Protein AF-A0A3S5IUZ5-F1 (afdb_monomer)

pLDDT: mean 94.29, std 2.41, range [84.0, 97.31]

Nearest PDB structures (foldseek):
  9dp6-assembly1_B  TM=7.611E-01  e=2.361E-03  Mycolicibacterium smegmatis
  3eje-assembly1_A  TM=7.435E-01  e=4.110E-03  Escherichia coli K-12
  8jfn-assembly1_B  TM=7.376E-01  e=8.607E-03  Helicobacter pylori
  5h9h-assembly3_C  TM=7.008E-01  e=3.550E-02  Helicobacter pylori P12
  6ztq-assembly1_T  TM=6.751E-01  e=4.015E-02  Mus musculus

Foldseek 3Di:
DQPPVVLVCQLQVDDPVCVVVDDQADFCCPPRVPDPSSLVSSQVCCCVPVVDGDDSVLVVVDTGNNSVSVSSVVD

Structure (mmCIF, N/CA/C/O backbone):
data_AF-A0A3S5IUZ5-F1
#
_entry.id   AF-A0A3S5IUZ5-F1
#
loop_
_atom_site.group_PDB
_atom_site.id
_atom_site.type_symbol
_atom_site.label_atom_id
_atom_site.label_alt_id
_atom_site.label_comp_id
_atom_site.label_asym_id
_atom_site.label_entity_id
_atom_site.label_seq_id
_atom_site.pdbx_PDB_ins_code
_atom_site.Cartn_x
_atom_site.Cartn_y
_atom_site.Cartn_z
_atom_site.occupancy
_atom_site.B_iso_or_equiv
_atom_site.auth_seq_id
_atom_site.auth_comp_id
_atom_site.auth_asym_id
_atom_site.auth_atom_id
_atom_site.pdbx_PDB_model_num
ATOM 1 N N . MET A 1 1 ? -2.575 -9.302 -9.684 1.00 84.00 1 MET A N 1
ATOM 2 C CA . MET A 1 1 ? -3.225 -8.096 -10.245 1.00 84.00 1 MET A CA 1
ATOM 3 C C . MET A 1 1 ? -3.537 -7.214 -9.066 1.00 84.00 1 MET A C 1
ATOM 5 O O . MET A 1 1 ? -4.154 -7.726 -8.145 1.00 84.00 1 MET A O 1
ATOM 9 N N . ILE A 1 2 ? -3.101 -5.958 -9.105 1.00 92.19 2 ILE A N 1
ATOM 10 C CA . ILE A 1 2 ? -3.273 -5.012 -7.997 1.00 92.19 2 ILE A CA 1
ATOM 11 C C . ILE A 1 2 ? -4.767 -4.742 -7.815 1.00 92.19 2 ILE A C 1
ATOM 13 O O . ILE A 1 2 ? -5.432 -4.320 -8.769 1.00 92.19 2 ILE A O 1
ATOM 17 N N . ALA A 1 3 ? -5.300 -5.047 -6.635 1.00 94.06 3 ALA A N 1
ATOM 18 C CA . ALA A 1 3 ? -6.714 -4.887 -6.318 1.00 94.06 3 ALA A CA 1
ATOM 19 C C . ALA A 1 3 ? -7.048 -3.429 -5.977 1.00 94.06 3 ALA A C 1
ATOM 21 O O . ALA A 1 3 ? -8.071 -2.907 -6.421 1.00 94.06 3 ALA A O 1
ATOM 22 N N . ASN A 1 4 ? -6.156 -2.75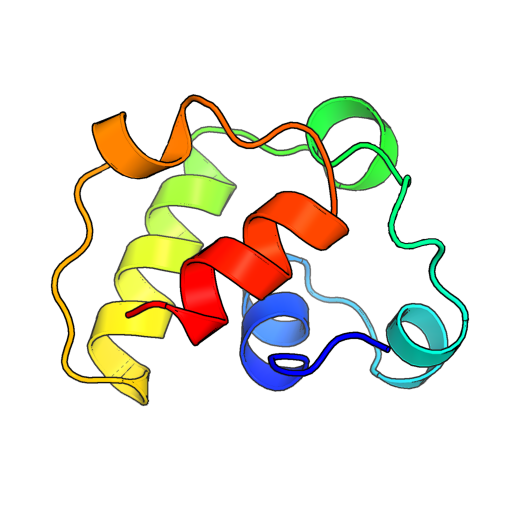1 -5.255 1.00 95.50 4 ASN A N 1
ATOM 23 C CA . ASN A 1 4 ? -6.408 -1.441 -4.653 1.00 95.50 4 ASN A CA 1
ATOM 24 C C . ASN A 1 4 ? -5.837 -0.287 -5.492 1.00 95.50 4 ASN A C 1
ATOM 26 O O . ASN A 1 4 ? -5.189 0.622 -4.976 1.00 95.50 4 ASN A O 1
ATOM 30 N N . LYS A 1 5 ? -6.054 -0.323 -6.812 1.00 94.94 5 LYS A N 1
ATOM 31 C CA . LYS A 1 5 ? -5.413 0.609 -7.760 1.00 94.94 5 LYS A CA 1
ATOM 32 C C . LYS A 1 5 ? -5.668 2.075 -7.448 1.00 94.94 5 LYS A C 1
ATOM 34 O O . LYS A 1 5 ? -4.743 2.863 -7.578 1.00 94.94 5 LYS A O 1
ATOM 39 N N . ASP A 1 6 ? -6.881 2.426 -7.033 1.00 95.31 6 ASP A N 1
ATOM 40 C CA . ASP A 1 6 ? -7.243 3.819 -6.754 1.00 95.31 6 ASP A CA 1
ATOM 41 C C . ASP A 1 6 ? -6.340 4.418 -5.660 1.00 95.31 6 ASP A C 1
ATOM 43 O O . ASP A 1 6 ? -5.830 5.525 -5.820 1.00 95.31 6 ASP A O 1
ATOM 47 N N . ILE A 1 7 ? -6.033 3.634 -4.620 1.00 96.00 7 ILE A N 1
ATOM 48 C CA . ILE A 1 7 ? -5.139 4.028 -3.523 1.00 96.00 7 ILE A CA 1
ATOM 49 C C . ILE A 1 7 ? -3.689 4.157 -4.021 1.00 96.00 7 ILE A C 1
ATOM 51 O O . ILE A 1 7 ? -3.022 5.149 -3.737 1.00 96.00 7 ILE A O 1
ATOM 55 N N . PHE A 1 8 ? -3.204 3.210 -4.833 1.00 95.88 8 PHE A N 1
ATOM 56 C CA . PHE A 1 8 ? -1.869 3.312 -5.445 1.00 95.88 8 PHE A CA 1
ATOM 57 C C . PHE A 1 8 ? -1.732 4.549 -6.344 1.00 95.88 8 PHE A C 1
ATOM 59 O O . PHE A 1 8 ? -0.702 5.220 -6.324 1.00 95.88 8 PHE A O 1
ATOM 66 N N . MET A 1 9 ? -2.762 4.862 -7.132 1.00 95.75 9 MET A N 1
ATOM 67 C CA . MET A 1 9 ? -2.778 6.046 -7.991 1.00 95.75 9 MET A CA 1
ATOM 68 C C . MET A 1 9 ? -2.745 7.335 -7.168 1.00 95.75 9 MET A C 1
ATOM 70 O O . MET A 1 9 ? -2.044 8.267 -7.552 1.00 95.75 9 MET A O 1
ATOM 74 N N . ALA A 1 10 ? -3.457 7.380 -6.039 1.00 95.38 10 ALA A N 1
ATOM 75 C CA . ALA A 1 10 ? -3.472 8.535 -5.146 1.00 95.38 10 ALA A CA 1
ATOM 76 C C . ALA A 1 10 ? -2.112 8.779 -4.470 1.00 95.38 10 ALA A C 1
ATOM 78 O O . ALA A 1 10 ? -1.662 9.920 -4.393 1.00 95.38 10 ALA A O 1
ATOM 79 N N . ILE A 1 11 ? -1.437 7.717 -4.017 1.00 95.44 11 ILE A N 1
ATOM 80 C CA . ILE A 1 11 ? -0.179 7.831 -3.258 1.00 95.44 11 ILE A CA 1
ATOM 81 C C . ILE A 1 11 ? 1.018 8.077 -4.175 1.00 95.44 11 ILE A C 1
ATOM 83 O O . ILE A 1 11 ? 1.898 8.865 -3.837 1.00 95.44 11 ILE A O 1
ATOM 87 N N . PHE A 1 12 ? 1.070 7.409 -5.329 1.00 94.69 12 PHE A N 1
ATOM 88 C CA . PHE A 1 12 ? 2.242 7.450 -6.208 1.00 94.69 12 PHE A CA 1
ATOM 89 C C . PHE A 1 12 ? 2.080 8.364 -7.429 1.00 94.69 12 PHE A C 1
ATOM 91 O O . PHE A 1 12 ? 3.026 8.504 -8.201 1.00 94.69 12 PHE A O 1
ATOM 98 N N . ASP A 1 13 ? 0.905 8.972 -7.628 1.00 92.50 13 ASP A N 1
ATOM 99 C CA . ASP A 1 13 ? 0.584 9.803 -8.802 1.00 92.50 13 ASP A CA 1
ATOM 100 C C . ASP A 1 13 ? 0.899 9.086 -10.134 1.00 92.50 13 ASP A C 1
ATOM 102 O O . ASP A 1 13 ? 1.528 9.606 -11.062 1.00 92.50 13 ASP A O 1
ATOM 106 N N . ILE A 1 14 ? 0.493 7.816 -10.211 1.00 92.69 14 ILE A N 1
ATOM 107 C CA . ILE A 1 14 ? 0.696 6.950 -11.378 1.00 92.69 14 ILE A CA 1
ATOM 108 C C . ILE A 1 14 ? -0.621 6.658 -12.092 1.00 92.69 14 ILE A C 1
ATOM 110 O O . ILE A 1 14 ? -1.699 6.686 -11.507 1.00 92.69 14 ILE A O 1
ATOM 114 N N . SER A 1 15 ? -0.544 6.351 -13.388 1.00 93.81 15 SER A N 1
ATOM 115 C CA . SER A 1 15 ? -1.721 5.980 -14.174 1.00 93.81 15 SER A CA 1
ATOM 116 C C . SER A 1 15 ? -2.118 4.516 -13.969 1.00 93.81 15 SER A C 1
ATOM 118 O O . SER A 1 15 ? -1.271 3.641 -13.774 1.00 93.81 15 SER A O 1
ATOM 120 N N . SER A 1 16 ? -3.412 4.228 -14.122 1.00 92.75 16 SER A N 1
ATOM 121 C CA . SER A 1 16 ? -3.952 2.863 -14.070 1.00 92.75 16 SER A CA 1
ATOM 122 C C . SER A 1 16 ? -3.312 1.921 -15.097 1.00 92.75 16 SER A C 1
ATOM 124 O O . SER A 1 16 ? -3.033 0.771 -14.778 1.00 92.75 16 SER A O 1
ATOM 126 N N . GLU A 1 17 ? -2.996 2.410 -16.301 1.00 92.06 17 GLU A N 1
ATOM 127 C CA . GLU A 1 17 ? -2.333 1.617 -17.349 1.00 92.06 17 GLU A CA 1
ATOM 128 C C . GLU A 1 17 ? -0.926 1.153 -16.944 1.00 92.06 17 GLU A C 1
ATOM 130 O O . GLU A 1 17 ? -0.488 0.071 -17.339 1.00 92.06 17 GLU A O 1
ATOM 135 N N . LYS A 1 18 ? -0.200 1.961 -16.157 1.00 91.00 18 LYS A N 1
ATOM 136 C CA . LYS A 1 18 ? 1.104 1.556 -15.616 1.00 91.00 18 LYS A CA 1
ATOM 137 C C . LYS A 1 18 ? 0.933 0.476 -14.554 1.00 91.00 18 LYS A C 1
ATOM 139 O O . LYS A 1 18 ? 1.648 -0.517 -14.599 1.00 91.00 18 LYS A O 1
ATOM 144 N N . LEU A 1 19 ? -0.044 0.642 -13.663 1.00 92.56 19 LEU A N 1
ATOM 145 C CA . LEU A 1 19 ? -0.380 -0.345 -12.632 1.00 92.56 19 LEU A CA 1
ATOM 146 C C . LEU A 1 19 ? -0.816 -1.694 -13.216 1.00 92.56 19 LEU A C 1
ATOM 148 O O . LEU A 1 19 ? -0.483 -2.737 -12.665 1.00 92.56 19 LEU A O 1
ATOM 152 N N . ASP A 1 20 ? -1.529 -1.692 -14.343 1.00 91.88 20 ASP A N 1
ATOM 153 C CA . ASP A 1 20 ? -1.960 -2.920 -15.024 1.00 91.88 20 ASP A CA 1
ATOM 154 C C . ASP A 1 20 ? -0.797 -3.799 -15.497 1.00 91.88 20 ASP A C 1
ATOM 156 O O . ASP A 1 20 ? -0.952 -5.014 -15.618 1.00 91.88 20 ASP A O 1
ATOM 160 N N . ASN A 1 21 ? 0.353 -3.182 -15.772 1.00 90.88 21 ASN A N 1
ATOM 161 C CA . ASN A 1 21 ? 1.547 -3.841 -16.294 1.00 90.88 21 ASN A CA 1
ATOM 162 C C . ASN A 1 21 ? 2.674 -3.943 -15.254 1.00 90.88 21 ASN A C 1
ATOM 164 O O . ASN A 1 21 ? 3.787 -4.331 -15.608 1.00 90.88 21 ASN A O 1
ATOM 168 N N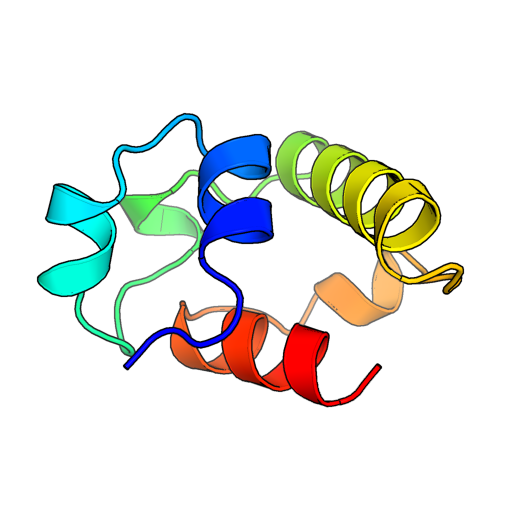 . LEU A 1 22 ? 2.405 -3.561 -14.004 1.00 92.94 22 LEU A N 1
ATOM 169 C CA . LEU A 1 22 ? 3.388 -3.549 -12.931 1.00 92.94 22 LEU A CA 1
ATOM 170 C C . LEU A 1 22 ? 3.616 -4.965 -12.390 1.00 92.94 22 LEU A C 1
ATOM 172 O O . LEU A 1 22 ? 2.664 -5.738 -12.246 1.00 92.94 22 LEU A O 1
ATOM 176 N N . ASP A 1 23 ? 4.873 -5.295 -12.096 1.00 94.50 23 ASP A N 1
ATOM 177 C CA . ASP A 1 23 ? 5.210 -6.548 -11.427 1.00 94.50 23 ASP A CA 1
ATOM 178 C C . ASP A 1 23 ? 4.871 -6.438 -9.933 1.00 94.50 23 ASP A C 1
ATOM 180 O O . ASP A 1 23 ? 5.073 -5.401 -9.305 1.00 94.50 23 ASP A O 1
ATOM 184 N N . LEU A 1 24 ? 4.327 -7.507 -9.358 1.00 94.19 24 LEU A N 1
ATOM 185 C CA . LEU A 1 24 ? 3.992 -7.544 -7.935 1.00 94.19 24 LEU A CA 1
ATOM 186 C C . LEU A 1 24 ? 5.258 -7.573 -7.062 1.00 94.19 24 LEU A C 1
ATOM 188 O O . LEU A 1 24 ? 5.249 -7.039 -5.958 1.00 94.19 24 LEU A O 1
ATOM 192 N N . GLU A 1 25 ? 6.359 -8.094 -7.604 1.00 96.00 25 GLU A N 1
ATOM 193 C CA . GLU A 1 25 ? 7.680 -8.122 -6.962 1.00 96.00 25 GLU A CA 1
ATOM 194 C C . GLU A 1 25 ? 8.441 -6.786 -7.093 1.00 96.00 25 GLU A C 1
ATOM 196 O O . GLU A 1 25 ? 9.596 -6.683 -6.679 1.00 96.00 25 GLU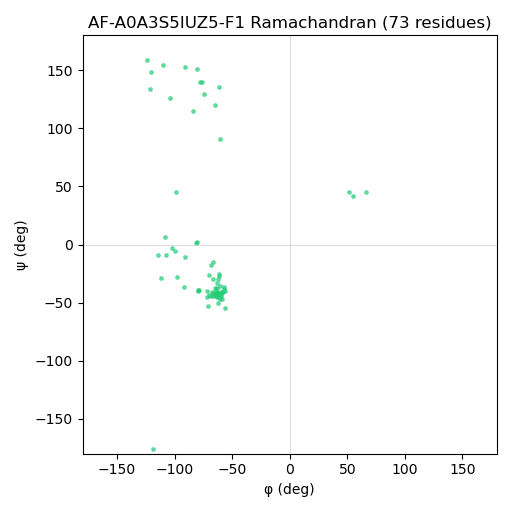 A O 1
ATOM 201 N N . THR A 1 26 ? 7.846 -5.755 -7.712 1.00 95.25 26 THR A N 1
ATOM 202 C CA . THR A 1 26 ? 8.479 -4.433 -7.830 1.00 95.25 26 THR A CA 1
ATOM 203 C C . THR A 1 26 ? 8.725 -3.825 -6.447 1.00 95.25 26 THR A C 1
ATOM 205 O O . THR A 1 26 ? 7.844 -3.857 -5.582 1.00 95.25 26 THR A O 1
ATOM 208 N N . SER A 1 27 ? 9.915 -3.248 -6.252 1.00 96.69 27 SER A N 1
ATOM 209 C CA . SER A 1 27 ? 10.314 -2.648 -4.980 1.00 96.69 27 SER A CA 1
ATOM 210 C C . SER A 1 27 ? 9.599 -1.318 -4.759 1.00 96.69 27 SER A C 1
ATOM 212 O O . SER A 1 27 ? 9.625 -0.429 -5.608 1.00 96.69 27 SER A O 1
ATOM 214 N N . LEU A 1 28 ? 8.986 -1.147 -3.590 1.00 95.62 28 LEU A N 1
ATOM 215 C CA . LEU A 1 28 ? 8.366 0.117 -3.202 1.00 95.62 28 LEU A CA 1
ATOM 216 C C . LEU A 1 28 ? 9.417 1.216 -2.996 1.00 95.62 28 LEU A C 1
ATOM 218 O O . LEU A 1 28 ? 9.212 2.353 -3.419 1.00 95.62 28 LEU A O 1
ATOM 222 N N . ASP A 1 29 ? 10.549 0.895 -2.371 1.00 93.56 29 ASP A N 1
ATOM 223 C CA . ASP A 1 29 ? 11.613 1.873 -2.117 1.00 93.56 29 ASP A CA 1
ATOM 224 C C . ASP A 1 29 ? 12.327 2.258 -3.423 1.00 93.56 29 ASP A C 1
ATOM 226 O O . ASP A 1 29 ? 12.358 3.434 -3.791 1.00 93.56 29 ASP A O 1
ATOM 230 N N . GLU A 1 30 ? 12.816 1.276 -4.192 1.00 94.38 30 GLU A N 1
ATOM 231 C CA . GLU A 1 30 ? 13.637 1.560 -5.378 1.00 94.38 30 GLU A CA 1
ATOM 232 C C . GLU A 1 30 ? 12.839 2.152 -6.551 1.00 94.38 30 GLU A C 1
ATOM 234 O O . GLU A 1 30 ? 13.335 3.062 -7.222 1.00 94.38 30 GLU A O 1
ATOM 239 N N . ASP A 1 31 ? 11.617 1.669 -6.807 1.00 94.00 31 ASP A N 1
ATOM 240 C CA . ASP A 1 31 ? 10.841 2.073 -7.987 1.00 94.00 31 ASP A CA 1
ATOM 241 C C . ASP A 1 31 ? 9.812 3.175 -7.697 1.00 94.00 31 ASP A C 1
ATOM 243 O O . ASP A 1 31 ? 9.495 3.967 -8.592 1.00 94.00 31 ASP A O 1
ATOM 247 N N . PHE A 1 32 ? 9.299 3.254 -6.463 1.00 92.50 32 PHE A N 1
ATOM 248 C CA . PHE A 1 32 ? 8.250 4.209 -6.083 1.00 92.50 32 PHE A CA 1
ATOM 249 C C . PHE A 1 32 ? 8.693 5.271 -5.074 1.00 92.50 32 PHE A C 1
ATOM 251 O O . PHE A 1 32 ? 7.956 6.234 -4.860 1.00 92.50 32 PHE A O 1
ATOM 258 N N . GLY A 1 33 ? 9.890 5.151 -4.492 1.00 91.12 33 GLY A N 1
ATOM 259 C CA . GLY A 1 33 ? 10.374 6.088 -3.481 1.00 91.12 33 GLY A CA 1
ATOM 260 C C . GLY A 1 33 ? 9.557 6.016 -2.194 1.00 91.12 33 GLY A C 1
ATOM 261 O O . GLY A 1 33 ? 9.155 7.051 -1.663 1.00 91.12 33 GLY A O 1
ATOM 262 N N . TRP A 1 34 ? 9.275 4.799 -1.724 1.00 94.75 34 TRP A N 1
ATOM 263 C CA . TRP A 1 34 ? 8.521 4.535 -0.499 1.00 94.75 34 TRP A CA 1
ATOM 264 C C . TRP A 1 34 ? 9.185 5.121 0.746 1.00 94.75 34 TRP A C 1
ATOM 266 O O . TRP A 1 34 ? 9.997 4.500 1.428 1.00 94.75 34 TRP A O 1
ATOM 276 N N . ASP A 1 35 ? 8.794 6.352 1.055 1.00 94.06 35 ASP A N 1
ATOM 277 C CA . ASP A 1 35 ? 9.331 7.141 2.149 1.00 94.06 35 ASP A CA 1
ATOM 278 C C . ASP A 1 35 ? 8.253 7.501 3.186 1.00 94.06 35 ASP A C 1
ATOM 280 O O . ASP A 1 35 ? 7.086 7.096 3.124 1.00 94.06 35 ASP A O 1
ATOM 284 N N . SER A 1 36 ? 8.642 8.298 4.181 1.00 93.94 36 SER A N 1
ATOM 285 C CA . SER A 1 36 ? 7.717 8.770 5.212 1.00 93.94 36 SER A CA 1
ATOM 286 C C . SER A 1 36 ? 6.566 9.616 4.654 1.00 93.94 36 SER A C 1
ATOM 288 O O . SER A 1 36 ? 5.517 9.675 5.293 1.00 93.94 36 SER A O 1
ATOM 290 N N . MET A 1 37 ? 6.728 10.271 3.497 1.00 94.31 37 MET A N 1
ATOM 291 C CA . MET A 1 37 ? 5.641 11.020 2.862 1.00 94.31 37 MET A CA 1
ATOM 292 C C . MET A 1 37 ? 4.609 10.056 2.280 1.00 94.31 37 MET A C 1
ATOM 294 O O . MET A 1 37 ? 3.417 10.223 2.533 1.00 94.31 37 MET A O 1
ATOM 298 N N . CYS A 1 38 ? 5.057 9.012 1.580 1.00 94.62 38 CYS A N 1
ATOM 299 C CA . CYS A 1 38 ? 4.179 7.972 1.043 1.00 94.62 38 CYS A CA 1
ATOM 300 C C . CYS A 1 38 ? 3.366 7.287 2.147 1.00 94.62 38 CYS A C 1
ATOM 302 O O . CYS A 1 38 ? 2.160 7.099 1.995 1.00 94.62 38 CYS A O 1
ATOM 304 N N . LYS A 1 39 ? 3.986 7.007 3.301 1.00 95.56 39 LYS A N 1
ATOM 305 C CA . LYS A 1 39 ? 3.291 6.450 4.475 1.00 95.56 39 LYS A CA 1
ATOM 306 C C . LYS A 1 39 ? 2.191 7.373 5.001 1.00 95.56 39 LYS A C 1
ATOM 308 O O . LYS A 1 39 ? 1.082 6.918 5.260 1.00 95.56 39 LYS A O 1
ATOM 313 N N . VAL A 1 40 ? 2.469 8.673 5.129 1.00 96.25 40 VAL A N 1
ATOM 314 C CA . VAL A 1 40 ? 1.463 9.661 5.560 1.00 96.25 40 VAL A CA 1
ATOM 315 C C . VAL A 1 40 ? 0.315 9.754 4.553 1.00 96.25 40 VAL A C 1
ATOM 317 O O . VAL A 1 40 ? -0.844 9.804 4.962 1.00 96.25 40 VAL A O 1
ATOM 320 N N . MET A 1 41 ? 0.621 9.738 3.253 1.00 96.56 41 MET A N 1
ATOM 321 C CA . MET A 1 41 ? -0.398 9.737 2.201 1.00 96.56 41 MET A CA 1
ATOM 322 C C . MET A 1 41 ? -1.261 8.476 2.255 1.00 96.56 41 MET A C 1
ATOM 324 O O . MET A 1 41 ? -2.481 8.599 2.233 1.00 96.56 41 MET A O 1
ATOM 328 N N . LEU A 1 42 ? -0.661 7.290 2.417 1.00 96.56 42 LE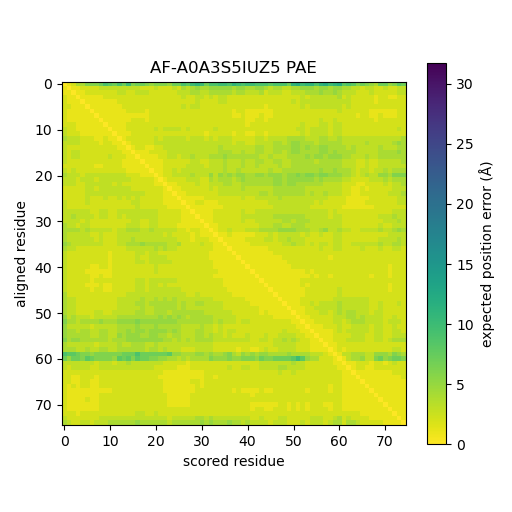U A N 1
ATOM 329 C CA . LEU A 1 42 ? -1.404 6.036 2.566 1.00 96.56 42 LEU A CA 1
ATOM 330 C C . LEU A 1 42 ? -2.343 6.074 3.773 1.00 96.56 42 LEU A C 1
ATOM 332 O O . LEU A 1 42 ? -3.506 5.712 3.640 1.00 96.56 42 LEU A O 1
ATOM 336 N N . ILE A 1 43 ? -1.859 6.525 4.935 1.00 96.75 43 ILE A N 1
ATOM 337 C CA . ILE A 1 43 ? -2.681 6.629 6.150 1.00 96.75 43 ILE A CA 1
ATOM 338 C C . ILE A 1 43 ? -3.874 7.564 5.912 1.00 96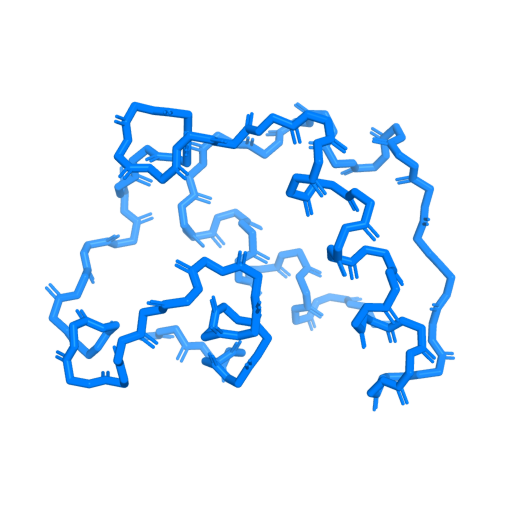.75 43 ILE A C 1
ATOM 340 O O . ILE A 1 43 ? -4.998 7.226 6.283 1.00 96.75 43 ILE A O 1
ATOM 344 N N . SER A 1 44 ? -3.644 8.717 5.274 1.00 96.38 44 SER A N 1
ATOM 345 C CA . SER A 1 44 ? -4.716 9.658 4.932 1.00 96.38 44 SER A CA 1
ATOM 346 C C . SER A 1 44 ? -5.724 9.027 3.972 1.00 96.38 44 SER A C 1
ATOM 348 O O . SER A 1 44 ? -6.920 9.036 4.248 1.00 96.38 44 SER A O 1
ATOM 350 N N . GLU A 1 45 ? -5.248 8.421 2.883 1.00 97.25 45 GLU A N 1
ATOM 351 C CA . GLU A 1 45 ? -6.091 7.838 1.838 1.00 97.25 45 GLU A CA 1
ATOM 352 C C . GLU A 1 45 ? -6.924 6.668 2.373 1.00 97.25 45 GLU A C 1
ATOM 354 O O . GLU A 1 45 ? -8.127 6.591 2.135 1.00 97.25 45 GLU A O 1
ATOM 359 N N . VAL A 1 46 ? -6.319 5.773 3.156 1.00 96.56 46 VAL A N 1
ATOM 360 C CA . VAL A 1 46 ? -7.013 4.645 3.794 1.00 96.56 46 VAL A CA 1
ATOM 361 C C . VAL A 1 46 ? -8.057 5.134 4.796 1.00 96.56 46 VAL A C 1
ATOM 363 O O . VAL A 1 46 ? -9.172 4.608 4.825 1.00 96.56 46 VAL A O 1
ATOM 366 N N . SER A 1 47 ? -7.739 6.154 5.597 1.00 95.62 47 SER A N 1
ATOM 367 C CA . SER A 1 47 ? -8.707 6.732 6.531 1.00 95.62 47 SER A CA 1
ATOM 368 C C . SER A 1 47 ? -9.896 7.359 5.809 1.00 95.62 47 SER A C 1
ATOM 370 O O . SER A 1 47 ? -11.015 7.271 6.310 1.00 95.62 47 SER A O 1
ATOM 372 N N . GLU A 1 48 ? -9.676 7.994 4.660 1.00 95.81 48 GLU A N 1
ATOM 373 C CA . GLU A 1 48 ? -10.730 8.660 3.892 1.00 95.81 48 GLU A CA 1
ATOM 374 C C . GLU A 1 48 ? -11.575 7.681 3.066 1.00 95.81 48 GLU A C 1
ATOM 376 O O . GLU A 1 48 ? -12.795 7.835 2.985 1.00 95.81 48 GLU A O 1
ATOM 381 N N . THR A 1 49 ? -10.950 6.667 2.466 1.00 94.88 49 THR A N 1
ATOM 382 C CA . THR A 1 49 ? -11.616 5.742 1.534 1.00 94.88 49 THR A CA 1
ATOM 383 C C . THR A 1 49 ? -12.192 4.505 2.212 1.00 94.88 49 THR A C 1
ATOM 385 O O . THR A 1 49 ? -13.264 4.041 1.819 1.00 94.88 49 THR A O 1
ATOM 388 N N . LEU A 1 50 ? -11.506 3.973 3.229 1.00 94.81 50 LEU A N 1
ATOM 389 C CA . LEU A 1 50 ? -11.861 2.711 3.885 1.00 94.81 50 LEU A CA 1
ATOM 390 C C . LEU A 1 50 ? -12.444 2.893 5.296 1.00 94.81 50 LEU A C 1
ATOM 392 O O . LEU A 1 50 ? -12.952 1.920 5.853 1.00 94.81 50 LEU A O 1
ATOM 396 N N . ASP A 1 51 ? -12.404 4.106 5.866 1.00 95.44 51 ASP A N 1
ATOM 397 C CA . ASP A 1 51 ? -12.793 4.394 7.262 1.00 95.44 51 ASP A CA 1
ATOM 398 C C . ASP A 1 51 ? -12.020 3.508 8.267 1.00 95.44 51 ASP A C 1
ATOM 400 O O . ASP A 1 51 ? -12.568 2.934 9.214 1.00 95.44 51 ASP A O 1
ATOM 404 N N . LYS A 1 52 ? -10.714 3.338 8.011 1.00 94.69 52 LYS A N 1
ATOM 405 C CA . LYS A 1 52 ? -9.783 2.531 8.815 1.00 94.69 52 LYS A CA 1
ATOM 406 C C . LYS A 1 52 ? -8.640 3.383 9.343 1.00 94.69 52 LYS A C 1
ATOM 408 O O . LYS A 1 52 ? -8.194 4.321 8.695 1.00 94.69 52 LYS A O 1
ATOM 413 N N . VAL A 1 53 ? -8.138 3.014 10.517 1.00 93.56 53 VAL A N 1
ATOM 414 C CA . VAL A 1 53 ? -6.958 3.640 11.121 1.00 93.56 53 VAL A CA 1
ATOM 415 C C . VAL A 1 53 ? -5.777 2.696 10.940 1.00 93.56 53 VAL A C 1
ATOM 417 O O . VAL A 1 53 ? -5.872 1.529 11.318 1.00 93.56 53 VAL A O 1
ATOM 420 N N . VAL A 1 54 ? -4.696 3.214 10.364 1.00 94.81 54 VAL A N 1
ATOM 421 C CA . VAL A 1 54 ? -3.420 2.519 10.158 1.00 94.81 54 VAL A CA 1
ATOM 422 C C . VAL A 1 54 ? -2.328 3.312 10.862 1.00 94.81 54 VAL A C 1
ATOM 424 O O . VAL A 1 54 ? -2.272 4.535 10.720 1.00 94.81 54 VAL A O 1
ATOM 427 N N . GLU A 1 55 ? -1.469 2.629 11.614 1.00 93.06 55 GLU A N 1
ATOM 428 C CA . GLU A 1 55 ? -0.321 3.252 12.267 1.00 93.06 55 GLU A CA 1
ATOM 429 C C . GLU A 1 55 ? 0.9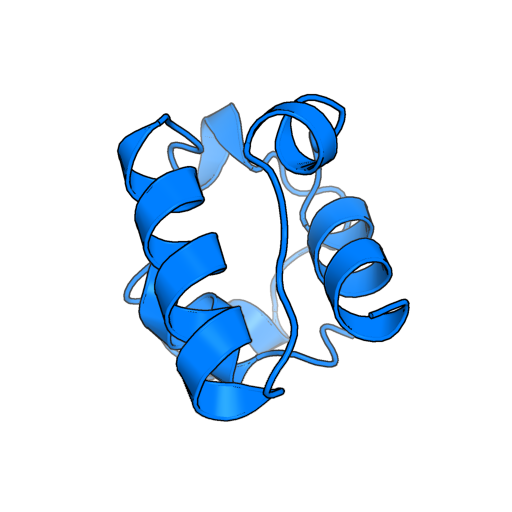08 3.198 11.347 1.00 93.06 55 GLU A C 1
ATOM 431 O O . GLU A 1 55 ? 1.053 2.305 10.514 1.00 93.06 55 GLU A O 1
ATOM 436 N N . ALA A 1 56 ? 1.833 4.149 11.497 1.00 90.44 56 ALA A N 1
ATOM 437 C CA . ALA A 1 56 ? 3.040 4.192 10.664 1.00 90.44 56 ALA A CA 1
ATOM 438 C C . ALA A 1 56 ? 3.937 2.949 10.838 1.00 90.44 56 ALA A C 1
ATOM 440 O O . ALA A 1 56 ? 4.605 2.542 9.885 1.00 90.44 56 ALA A O 1
ATOM 441 N N . ASP A 1 57 ? 3.915 2.342 12.027 1.00 91.50 57 ASP A N 1
ATOM 442 C CA . ASP A 1 57 ? 4.673 1.132 12.359 1.00 91.50 57 ASP A CA 1
ATOM 443 C C . ASP A 1 57 ? 4.168 -0.092 11.567 1.00 91.50 57 ASP A C 1
ATOM 445 O O . ASP A 1 57 ? 4.959 -0.962 11.205 1.00 91.50 57 ASP A O 1
ATOM 449 N N . ASP A 1 58 ? 2.875 -0.133 11.210 1.00 92.19 58 ASP A N 1
ATOM 450 C CA . ASP A 1 58 ? 2.291 -1.211 10.394 1.00 92.19 58 ASP A CA 1
ATOM 451 C C . ASP A 1 58 ? 2.815 -1.192 8.945 1.00 92.19 58 ASP A C 1
ATOM 453 O O . ASP A 1 58 ? 2.711 -2.181 8.221 1.00 92.19 58 ASP A O 1
ATOM 457 N N . LEU A 1 59 ? 3.395 -0.062 8.525 1.00 92.31 59 LEU A N 1
ATOM 458 C CA . LEU A 1 59 ? 3.890 0.197 7.173 1.00 92.31 59 LEU A CA 1
ATOM 459 C C . LEU A 1 59 ? 5.407 0.008 7.028 1.00 92.31 59 LEU A C 1
ATOM 461 O O . LEU A 1 59 ? 5.947 0.145 5.930 1.00 92.31 59 LEU A O 1
ATOM 465 N N . GLU A 1 60 ? 6.122 -0.246 8.126 1.00 86.06 60 GLU A N 1
ATOM 466 C CA . GLU A 1 60 ? 7.559 -0.537 8.101 1.00 86.06 60 GLU A CA 1
ATOM 467 C C . GLU A 1 60 ? 7.963 -1.832 7.381 1.00 86.06 60 GLU A C 1
ATOM 469 O O . GLU A 1 60 ? 8.994 -1.789 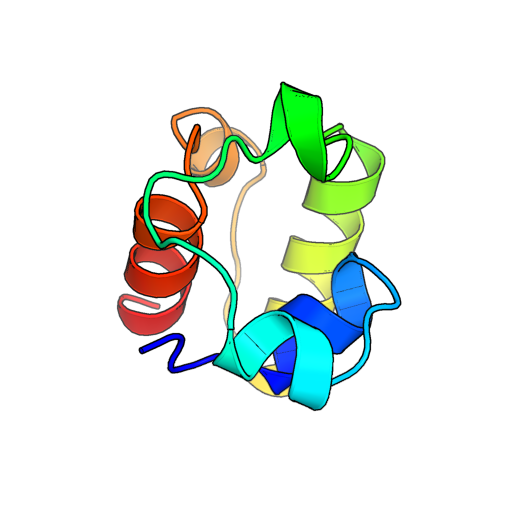6.714 1.00 86.06 60 GLU A O 1
ATOM 474 N N . PRO A 1 61 ? 7.220 -2.955 7.460 1.00 88.69 61 PRO A N 1
ATOM 475 C CA . PRO A 1 61 ? 7.659 -4.212 6.855 1.00 88.69 61 PRO A CA 1
ATOM 476 C C . PRO A 1 61 ? 7.367 -4.317 5.350 1.00 88.69 61 PRO A C 1
ATOM 478 O O . PRO A 1 61 ? 7.620 -5.368 4.776 1.00 88.69 61 PRO A O 1
ATOM 481 N N . LEU A 1 62 ? 6.787 -3.289 4.724 1.00 95.31 62 LEU A N 1
ATOM 482 C CA . LEU A 1 62 ? 6.369 -3.338 3.321 1.00 95.31 62 LEU A CA 1
ATOM 483 C C . LEU A 1 62 ? 7.547 -3.005 2.397 1.00 95.31 62 LEU A C 1
ATOM 485 O O . LEU A 1 62 ? 8.027 -1.870 2.399 1.00 95.31 62 LEU A O 1
ATOM 489 N N . GLU A 1 63 ? 7.976 -3.972 1.586 1.00 95.31 63 GLU A N 1
ATOM 490 C CA . GLU A 1 63 ? 9.091 -3.841 0.640 1.00 95.31 63 GLU A CA 1
ATOM 491 C C . GLU A 1 63 ? 8.621 -3.879 -0.823 1.00 95.31 63 GLU A C 1
ATOM 493 O O . GLU A 1 63 ? 9.241 -3.253 -1.688 1.00 95.31 63 GLU A O 1
ATOM 498 N N . THR A 1 64 ? 7.515 -4.571 -1.107 1.00 97.31 64 THR A N 1
ATOM 499 C CA . THR A 1 64 ? 7.030 -4.844 -2.470 1.00 97.31 64 THR A CA 1
ATOM 500 C C . THR A 1 64 ? 5.600 -4.372 -2.721 1.00 97.31 64 THR A C 1
ATOM 502 O O . THR A 1 64 ? 4.785 -4.198 -1.810 1.00 97.31 64 THR A O 1
ATOM 505 N N . VAL A 1 65 ? 5.268 -4.184 -4.000 1.00 96.56 65 VAL A N 1
ATOM 506 C CA . VAL A 1 65 ? 3.906 -3.852 -4.445 1.00 96.56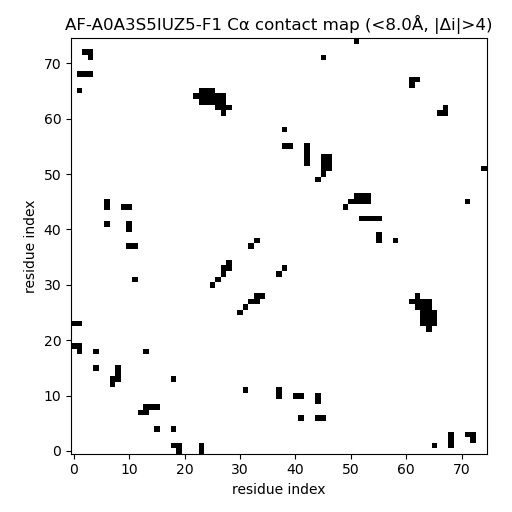 65 VAL A CA 1
ATOM 507 C C . VAL A 1 65 ? 2.892 -4.907 -3.994 1.00 96.56 65 VAL A C 1
ATOM 509 O O . VAL A 1 65 ? 1.785 -4.542 -3.596 1.00 96.56 65 VAL A O 1
ATOM 512 N N . GLU A 1 66 ? 3.254 -6.195 -4.019 1.00 96.62 66 GLU A N 1
ATOM 513 C CA . GLU A 1 66 ? 2.393 -7.277 -3.529 1.00 96.62 66 GLU A CA 1
ATOM 514 C C . GLU A 1 66 ? 2.051 -7.118 -2.050 1.00 96.62 66 GLU A C 1
ATOM 516 O O . GLU A 1 66 ? 0.887 -7.249 -1.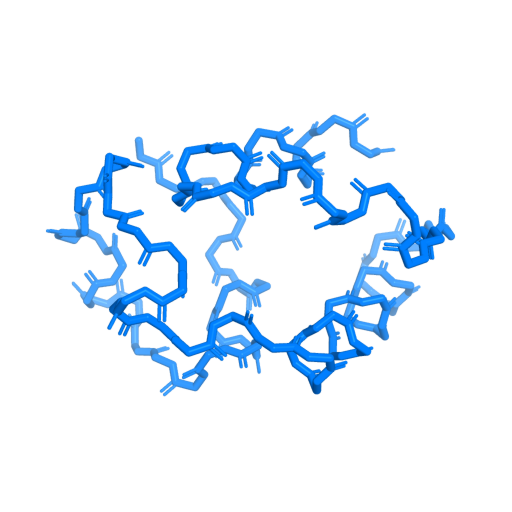665 1.00 96.62 66 GLU A O 1
ATOM 521 N N . GLU A 1 67 ? 3.053 -6.830 -1.221 1.00 97.12 67 GLU A N 1
ATOM 522 C CA . GLU A 1 67 ? 2.875 -6.681 0.221 1.00 97.12 67 GLU A CA 1
ATOM 523 C C . GLU A 1 67 ? 1.974 -5.497 0.542 1.00 97.12 67 GLU A C 1
ATOM 525 O O . GLU A 1 67 ? 1.078 -5.629 1.374 1.00 97.12 67 GLU A O 1
ATOM 530 N N . LEU A 1 68 ? 2.147 -4.367 -0.150 1.00 96.62 68 LEU A N 1
ATOM 531 C CA . LEU A 1 68 ? 1.284 -3.204 0.038 1.00 96.62 68 LEU A CA 1
ATOM 532 C C . LEU A 1 68 ? -0.155 -3.471 -0.430 1.00 96.62 68 LEU A C 1
ATOM 534 O O . LEU A 1 68 ? -1.098 -3.142 0.290 1.00 96.62 68 LEU A O 1
ATOM 538 N N . ASP A 1 69 ? -0.352 -4.092 -1.596 1.00 96.81 69 ASP A N 1
ATOM 539 C CA . ASP A 1 69 ? -1.698 -4.438 -2.076 1.00 96.81 69 ASP A CA 1
ATOM 540 C C . ASP A 1 69 ? -2.388 -5.433 -1.130 1.00 96.81 69 ASP A C 1
ATOM 542 O O . ASP A 1 69 ? -3.558 -5.268 -0.779 1.00 96.81 69 ASP A O 1
ATOM 546 N N . THR A 1 70 ? -1.638 -6.422 -0.641 1.00 96.88 70 THR A N 1
ATOM 547 C CA . THR A 1 70 ? -2.119 -7.412 0.329 1.00 96.88 70 THR A CA 1
ATOM 548 C C . THR A 1 70 ? -2.457 -6.769 1.667 1.00 96.88 70 THR A C 1
ATOM 550 O O . THR A 1 70 ? -3.501 -7.076 2.245 1.00 96.88 70 THR A O 1
ATOM 553 N N . PHE A 1 71 ? -1.606 -5.861 2.148 1.00 96.44 71 PHE A N 1
ATOM 554 C CA . PHE A 1 71 ? -1.837 -5.101 3.367 1.00 96.44 71 PHE A CA 1
ATOM 555 C C . PHE A 1 71 ? -3.163 -4.349 3.279 1.00 96.44 71 PHE A C 1
ATOM 557 O O . PHE A 1 71 ? -4.037 -4.580 4.112 1.00 96.44 71 PHE A O 1
ATOM 564 N N . ILE A 1 72 ? -3.361 -3.543 2.231 1.00 96.19 72 ILE A N 1
ATOM 565 C CA . ILE A 1 72 ? -4.589 -2.759 2.044 1.00 96.19 72 ILE A CA 1
ATOM 566 C C . ILE A 1 72 ? -5.818 -3.671 1.960 1.00 96.19 72 ILE A C 1
ATOM 568 O O . ILE A 1 72 ? -6.832 -3.397 2.595 1.00 96.19 72 ILE A O 1
ATOM 572 N N . SER A 1 73 ? -5.732 -4.788 1.233 1.00 95.56 73 SER A N 1
ATOM 573 C CA . SER A 1 73 ? -6.834 -5.753 1.141 1.00 95.56 73 SER A CA 1
ATOM 574 C C . SER A 1 73 ? -7.157 -6.478 2.451 1.00 95.56 73 SER A C 1
ATOM 576 O O . SER A 1 73 ? -8.213 -7.107 2.545 1.00 95.56 73 SER A O 1
ATOM 578 N N . SER A 1 74 ? -6.268 -6.428 3.444 1.00 94.69 74 SER A N 1
ATOM 579 C CA . SER A 1 74 ? -6.475 -7.033 4.762 1.00 94.69 74 SER A CA 1
ATOM 580 C C . SER A 1 74 ? -7.124 -6.096 5.791 1.00 94.69 74 SER A C 1
ATOM 582 O O . SER A 1 74 ? -7.534 -6.575 6.853 1.00 94.69 74 SER A O 1
ATOM 584 N N . LEU A 1 75 ? -7.231 -4.796 5.480 1.00 92.94 75 LEU A N 1
ATOM 585 C CA . LEU A 1 75 ? -7.809 -3.762 6.350 1.00 92.94 75 LEU A CA 1
ATOM 586 C C . LEU A 1 75 ? -9.340 -3.847 6.436 1.00 92.94 75 LEU A C 1
ATOM 588 O O . LEU A 1 75 ? -9.873 -3.665 7.561 1.00 92.94 75 LEU A O 1
#

Radius of gyration: 11.22 Å; Cα contacts (8 Å, |Δi|>4): 76; chains: 1; bounding box: 26×19×30 Å

Sequence (75 aa):
MIANKDIFMAIFDISSEKLDNLDLETSLDEDFGWDSMCKVMLISEVSETLDKVVEADDLEPLETVEELDTFISSL

Mean predicted aligned error: 2.47 Å

Secondary structure (DSSP, 8-state):
--S-HHHHHHHH---HHHHHT--TT-BHHHHH---HHHHHHHHHHHHHHT-----GGGGTT--BHHHHHHHHHH-

Solvent-accessible surface area (backbone atoms only — not comparable to full-atom values): 4536 Å² total; per-residue (Å²): 130,77,79,55,52,71,60,51,28,68,55,66,75,49,57,69,74,56,57,75,73,52,61,50,82,38,42,31,50,86,77,65,58,62,42,76,64,44,50,54,42,45,39,52,49,40,36,73,76,69,74,43,90,66,60,76,77,78,58,66,83,56,53,28,45,45,50,49,40,49,51,63,75,71,110